Protein AF-A0A382S290-F1 (afdb_monomer)

Mean predicted aligned error: 10.85 Å

Organism: NCBI:txid408172

Foldseek 3Di:
DPPVVVVVVVVVVVVVVVVPPPDPDPPDPDQKDKDWPDPDDDAFDKIKIKIFGHPQACVDPQRQAWKWKWKADPVRHTQDIDTWGADRRGMTMDMDGQDDSNPDDDDMDIDIDDGPD

Sequence (117 aa):
MKLWGKFFLAVLALSLLSYGISGAAYAAVEPLSVTTNKEFYGEGNTITISGFVKNFDASDPQKRMDVTIVITAPNGNLVTVLQISPSSDGNYSDSFTAGGMISAEGDYTVKAKWGAQ

Solvent-accessible surface area (backbone atoms only — not comparable to full-atom values): 7199 Å² total; per-residue (Å²): 144,76,63,66,68,58,54,52,53,52,56,55,54,57,59,59,63,75,72,70,74,78,69,88,75,79,78,72,80,64,60,66,50,78,49,59,83,63,96,74,81,57,81,72,33,78,47,39,42,35,36,39,36,63,81,39,32,79,86,40,85,80,40,50,51,47,35,38,36,41,35,29,39,64,87,69,46,80,50,50,75,48,78,41,69,48,47,82,86,11,41,35,72,53,75,49,64,36,41,80,72,58,69,75,84,74,69,66,46,79,45,77,41,54,65,97,107

Radius of gyration: 23.41 Å; Cα contacts (8 Å, |Δi|>4): 183; chains: 1; bounding box: 34×68×46 Å

pLDDT: mean 86.7, std 15.18, range [53.69, 98.31]

Structure (mmCIF, N/CA/C/O backbone):
data_AF-A0A382S290-F1
#
_entry.id   AF-A0A382S290-F1
#
loop_
_atom_site.group_PDB
_atom_site.id
_atom_site.type_symbol
_atom_site.label_atom_id
_atom_site.label_alt_id
_atom_site.label_comp_id
_atom_site.label_asym_id
_atom_site.label_entity_id
_atom_site.label_seq_id
_atom_site.pdbx_PDB_ins_code
_atom_site.Cartn_x
_atom_site.Cartn_y
_atom_site.Cartn_z
_atom_site.occupancy
_atom_site.B_iso_or_equiv
_atom_site.auth_seq_id
_atom_site.auth_comp_id
_atom_site.auth_asym_id
_atom_site.auth_atom_id
_atom_site.pdbx_PDB_model_n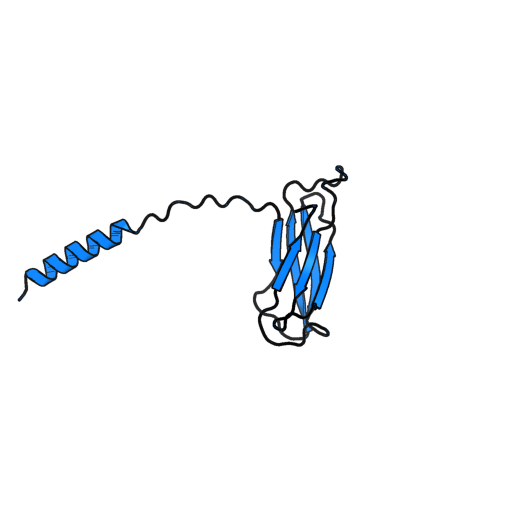um
ATOM 1 N N . MET A 1 1 ? -4.952 58.393 27.073 1.00 53.69 1 MET A N 1
ATOM 2 C CA . MET A 1 1 ? -4.608 57.001 26.690 1.00 53.69 1 MET A CA 1
ATOM 3 C C . MET A 1 1 ? -5.113 56.642 25.277 1.00 53.69 1 MET A C 1
ATOM 5 O O . MET A 1 1 ? -5.894 55.716 25.135 1.00 53.69 1 MET A O 1
ATOM 9 N N . LYS A 1 2 ? -4.719 57.362 24.209 1.00 57.88 2 LYS A N 1
ATOM 10 C CA . LYS A 1 2 ? -5.216 57.072 22.835 1.00 57.88 2 LYS A CA 1
ATOM 11 C C . LYS A 1 2 ? -4.149 57.020 21.725 1.00 57.88 2 LYS A C 1
ATOM 13 O O . LYS A 1 2 ? -4.475 56.586 20.626 1.00 57.88 2 LYS A O 1
ATOM 18 N N . LEU A 1 3 ? -2.896 57.408 21.996 1.00 56.03 3 LEU A N 1
ATOM 19 C CA . LEU A 1 3 ? -1.817 57.389 20.992 1.00 56.03 3 LEU A CA 1
ATOM 20 C C . LEU A 1 3 ? -0.927 56.136 21.078 1.00 56.03 3 LEU A C 1
ATOM 22 O O . LEU A 1 3 ? -0.591 55.556 20.052 1.00 56.03 3 LEU A O 1
ATOM 26 N N . TRP A 1 4 ? -0.605 55.670 22.291 1.00 58.53 4 TRP A N 1
ATOM 27 C CA . TRP A 1 4 ? 0.326 54.548 22.472 1.00 58.53 4 TRP A CA 1
ATOM 28 C C . TRP A 1 4 ? -0.210 53.189 22.013 1.00 58.53 4 TRP A C 1
ATOM 30 O O . TRP A 1 4 ? 0.541 52.416 21.428 1.00 58.53 4 TRP A O 1
ATOM 40 N N . GLY A 1 5 ? -1.510 52.919 22.175 1.00 59.47 5 GLY A N 1
ATOM 41 C CA . GLY A 1 5 ? -2.110 51.672 21.680 1.00 59.47 5 GLY A CA 1
ATOM 42 C C . GLY A 1 5 ? -2.077 51.549 20.151 1.00 59.47 5 GLY A C 1
ATOM 43 O O . GLY A 1 5 ? -1.906 50.455 19.624 1.00 59.47 5 GLY A O 1
ATOM 44 N N . LYS A 1 6 ? -2.165 52.677 19.430 1.00 57.56 6 LYS A N 1
ATOM 45 C CA . LYS A 1 6 ? -2.093 52.702 17.960 1.00 57.56 6 LYS A CA 1
ATOM 46 C C . LYS A 1 6 ? -0.682 52.413 17.442 1.00 57.56 6 LYS A C 1
ATOM 48 O O . LYS A 1 6 ? -0.540 51.718 16.443 1.00 57.56 6 LYS A O 1
ATOM 53 N N . PHE A 1 7 ? 0.346 52.902 18.139 1.00 62.97 7 PHE A N 1
ATOM 54 C CA . PHE A 1 7 ? 1.744 52.603 17.811 1.00 62.97 7 PHE A CA 1
ATOM 55 C C . PHE A 1 7 ? 2.097 51.139 18.084 1.00 62.97 7 PHE A C 1
ATOM 57 O O . PHE A 1 7 ? 2.741 50.499 17.258 1.00 62.97 7 PHE A O 1
ATOM 64 N N . PHE A 1 8 ? 1.620 50.590 19.203 1.00 66.50 8 PHE A N 1
ATOM 65 C CA . PHE A 1 8 ? 1.830 49.184 19.538 1.00 66.50 8 PHE A CA 1
ATOM 66 C C . PHE A 1 8 ? 1.194 48.244 18.502 1.00 66.50 8 PHE A C 1
ATOM 68 O O . PHE A 1 8 ? 1.826 47.288 18.057 1.00 66.50 8 PHE A O 1
ATOM 75 N N . LEU A 1 9 ? -0.024 48.560 18.052 1.00 68.69 9 LEU A N 1
ATOM 76 C CA . LEU A 1 9 ? -0.729 47.764 17.048 1.00 68.69 9 LEU A CA 1
ATOM 77 C C . LEU A 1 9 ? -0.043 47.801 15.670 1.00 68.69 9 LEU A C 1
ATOM 79 O O . LEU A 1 9 ? -0.013 46.789 14.977 1.00 68.69 9 LEU A O 1
ATOM 83 N N . ALA A 1 10 ? 0.554 48.936 15.292 1.00 70.81 10 ALA A N 1
ATOM 84 C CA . ALA A 1 10 ? 1.297 49.062 14.038 1.00 70.81 10 ALA A CA 1
ATOM 85 C C . ALA A 1 10 ? 2.599 48.239 14.038 1.00 70.81 10 ALA A C 1
ATOM 87 O O . ALA A 1 10 ? 2.910 47.583 13.045 1.00 70.81 10 ALA A O 1
ATOM 88 N N . VAL A 1 11 ? 3.335 48.224 15.156 1.00 68.31 11 VAL A N 1
ATOM 89 C CA . VAL A 1 11 ? 4.564 47.420 15.301 1.00 68.31 11 VAL A CA 1
ATOM 90 C C . VAL A 1 11 ? 4.248 45.920 15.327 1.00 68.31 11 VAL A C 1
ATOM 92 O O . VAL A 1 11 ? 4.966 45.135 14.711 1.00 68.31 11 VAL A O 1
ATOM 95 N N . LEU A 1 12 ? 3.143 45.522 15.967 1.00 72.06 12 LEU A N 1
ATOM 96 C CA . LEU A 1 12 ? 2.667 44.135 15.976 1.00 72.06 12 LEU A CA 1
ATOM 97 C C . LEU A 1 12 ? 2.235 43.652 14.579 1.00 72.06 12 LEU A C 1
ATOM 99 O O . LEU A 1 12 ? 2.502 42.515 14.211 1.00 72.06 12 LEU A O 1
ATOM 103 N N . ALA A 1 13 ? 1.593 44.505 13.778 1.00 69.81 13 ALA A N 1
ATOM 104 C CA . ALA A 1 13 ? 1.202 44.144 12.415 1.00 69.81 13 ALA A CA 1
ATOM 105 C C . ALA A 1 13 ? 2.416 43.975 11.481 1.00 69.81 13 ALA A C 1
ATOM 107 O O . ALA A 1 13 ? 2.428 43.068 10.649 1.00 69.81 13 ALA A O 1
ATOM 108 N N . LEU A 1 14 ? 3.457 44.804 11.637 1.00 65.00 14 LEU A N 1
ATOM 109 C CA . LEU A 1 14 ? 4.687 44.693 10.843 1.00 65.00 14 LEU A CA 1
ATOM 110 C C . LEU A 1 14 ? 5.485 43.419 11.152 1.00 65.00 14 LEU A C 1
ATOM 112 O O . LEU A 1 14 ? 6.066 42.838 10.237 1.00 65.00 14 LEU A O 1
ATOM 116 N N . SER A 1 15 ? 5.508 42.961 12.408 1.00 67.19 15 SER A N 1
ATOM 117 C CA . SER A 1 15 ? 6.225 41.730 12.765 1.00 67.19 15 SER A CA 1
ATOM 118 C C . SER A 1 15 ? 5.557 40.476 12.195 1.00 67.19 15 SER A C 1
ATOM 120 O O . SER A 1 15 ? 6.259 39.547 11.806 1.00 67.19 15 SER A O 1
ATOM 122 N N . LEU A 1 16 ? 4.226 40.465 12.058 1.00 62.09 16 LEU A N 1
ATOM 123 C CA . LEU A 1 16 ? 3.474 39.344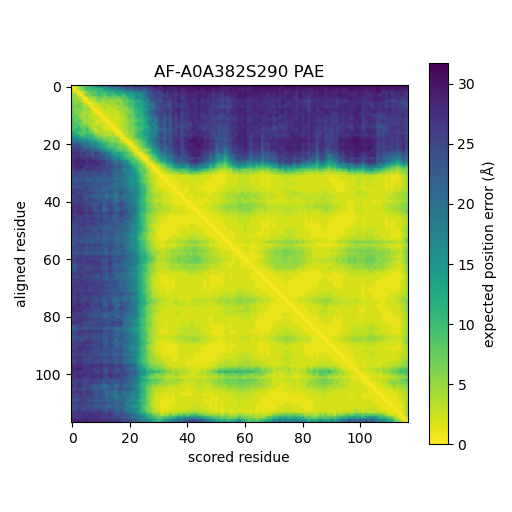 11.478 1.00 62.09 16 LEU A CA 1
ATOM 124 C C . LEU A 1 16 ? 3.653 39.213 9.956 1.00 62.09 16 LEU A C 1
ATOM 126 O O . LEU A 1 16 ? 3.573 38.105 9.432 1.00 62.09 16 LEU A O 1
ATOM 130 N N . LEU A 1 17 ? 3.962 40.304 9.245 1.00 61.16 17 LEU A N 1
ATOM 131 C CA . LEU A 1 17 ? 4.278 40.260 7.809 1.00 61.16 17 LEU A CA 1
ATOM 132 C C . LEU A 1 17 ? 5.617 39.559 7.519 1.00 61.16 17 LEU A C 1
ATOM 134 O O . LEU A 1 17 ? 5.794 39.002 6.438 1.00 61.16 17 LEU A O 1
ATOM 138 N N . SER A 1 18 ? 6.547 39.539 8.481 1.00 60.50 18 SER A N 1
ATOM 139 C CA . SER A 1 18 ? 7.862 38.904 8.310 1.00 60.50 18 SER A CA 1
ATOM 140 C C . SER A 1 18 ? 7.830 37.371 8.403 1.00 60.50 18 SER A C 1
ATOM 142 O O . SER A 1 18 ? 8.824 36.735 8.062 1.00 60.50 18 SER A O 1
ATOM 144 N N . TYR A 1 19 ? 6.717 36.769 8.839 1.00 57.94 19 TYR A N 1
ATOM 145 C CA . TYR A 1 19 ? 6.559 35.311 8.973 1.00 57.94 19 TYR A CA 1
ATOM 146 C C . TYR A 1 19 ? 5.740 34.690 7.827 1.00 57.94 19 TYR A C 1
ATOM 148 O O . TYR A 1 19 ? 5.221 33.585 7.953 1.00 57.94 19 TYR A O 1
ATOM 156 N N . GLY A 1 20 ? 5.587 35.407 6.709 1.00 59.38 20 GLY A N 1
ATOM 157 C CA . GLY A 1 20 ? 4.683 35.031 5.618 1.00 59.38 20 GLY A CA 1
ATOM 158 C C . GLY A 1 20 ? 5.304 34.303 4.425 1.00 59.38 20 GLY A C 1
ATOM 159 O O . GLY A 1 20 ? 4.574 33.978 3.496 1.00 59.38 20 GLY A O 1
ATOM 160 N N . ILE A 1 21 ? 6.613 34.045 4.403 1.00 61.66 21 ILE A N 1
ATOM 161 C CA . ILE A 1 21 ? 7.240 33.297 3.301 1.00 61.66 21 ILE A CA 1
ATOM 162 C C . ILE A 1 21 ? 7.921 32.061 3.879 1.00 61.66 21 ILE A C 1
ATOM 164 O O . ILE A 1 21 ? 9.141 31.985 4.003 1.00 61.66 21 ILE A O 1
ATOM 168 N N . SER A 1 22 ? 7.097 31.082 4.256 1.00 59.47 22 SER A N 1
ATOM 169 C CA . SER A 1 22 ? 7.553 29.695 4.291 1.00 59.47 22 SER A CA 1
ATOM 170 C C . SER A 1 22 ? 7.916 29.343 2.851 1.00 59.47 22 SER A C 1
ATOM 172 O O . SER A 1 22 ? 7.058 29.397 1.967 1.00 59.47 22 SER A O 1
ATOM 174 N N . GLY A 1 23 ? 9.210 29.146 2.595 1.00 59.38 23 GLY A N 1
ATOM 175 C CA . GLY A 1 23 ? 9.746 28.920 1.258 1.00 59.38 23 GLY A CA 1
ATOM 176 C C . GLY A 1 23 ? 8.972 27.827 0.530 1.00 59.38 23 GLY A C 1
ATOM 177 O O . GLY A 1 23 ? 8.500 26.878 1.152 1.00 59.38 23 GLY A O 1
ATOM 178 N N . ALA A 1 24 ? 8.835 27.970 -0.788 1.00 58.97 24 ALA A N 1
ATOM 179 C CA . ALA A 1 24 ? 8.311 26.908 -1.630 1.00 58.97 24 ALA A CA 1
ATOM 180 C C . ALA A 1 24 ? 9.105 25.622 -1.345 1.00 58.97 24 ALA A C 1
ATOM 182 O O . ALA A 1 24 ? 10.262 25.489 -1.747 1.00 58.97 24 ALA A O 1
ATOM 183 N N . ALA A 1 25 ? 8.503 24.701 -0.595 1.00 58.03 25 ALA A N 1
ATOM 184 C CA . ALA A 1 25 ? 9.029 23.363 -0.438 1.00 58.03 25 ALA A CA 1
ATOM 185 C C . ALA A 1 25 ? 8.895 22.708 -1.811 1.00 58.03 25 ALA A C 1
ATOM 187 O O . ALA A 1 25 ? 7.787 22.455 -2.283 1.00 58.03 25 ALA A O 1
ATOM 188 N N . TYR A 1 26 ? 10.018 22.499 -2.491 1.00 54.25 26 TYR A N 1
ATOM 189 C CA . TYR A 1 26 ? 10.037 21.658 -3.675 1.00 54.25 26 TYR A CA 1
ATOM 190 C C . TYR A 1 26 ? 9.613 20.259 -3.223 1.00 54.25 26 TYR A C 1
ATOM 192 O O . TYR A 1 26 ? 10.389 19.556 -2.578 1.00 54.25 26 TYR A O 1
ATOM 200 N N . ALA A 1 27 ? 8.368 19.876 -3.509 1.00 54.75 27 ALA A N 1
ATOM 201 C CA . ALA A 1 27 ? 7.905 18.512 -3.321 1.00 54.75 27 ALA A CA 1
ATOM 202 C C . ALA A 1 27 ? 8.676 17.635 -4.313 1.00 54.75 27 ALA A C 1
ATOM 204 O O . ALA A 1 27 ? 8.323 17.535 -5.490 1.00 54.75 27 ALA A O 1
ATOM 205 N N . ALA A 1 28 ? 9.790 17.058 -3.862 1.00 65.06 28 ALA A N 1
ATOM 206 C CA . ALA A 1 28 ? 10.414 15.969 -4.587 1.00 65.06 28 ALA A CA 1
ATOM 207 C C . ALA A 1 28 ? 9.355 14.869 -4.710 1.00 65.06 28 ALA A C 1
ATOM 209 O O . ALA A 1 28 ? 8.791 14.434 -3.711 1.00 65.06 28 ALA A O 1
ATOM 210 N N . VAL A 1 29 ? 9.032 14.470 -5.941 1.00 67.12 29 VAL A N 1
ATOM 211 C CA . VAL A 1 29 ? 8.115 13.349 -6.160 1.00 67.12 29 VAL A CA 1
ATOM 212 C C . VAL A 1 29 ? 8.778 12.108 -5.576 1.00 67.12 29 VAL A C 1
ATOM 214 O O . VAL A 1 29 ? 9.795 11.650 -6.116 1.00 67.12 29 VAL A O 1
ATOM 217 N N . GLU A 1 30 ? 8.209 11.625 -4.472 1.00 83.94 30 GLU A N 1
ATOM 218 C CA . GLU A 1 30 ? 8.642 10.422 -3.771 1.00 83.94 30 GLU A CA 1
ATOM 219 C C . GLU A 1 30 ? 8.730 9.242 -4.754 1.00 83.94 30 GLU A C 1
ATOM 221 O O . GLU A 1 30 ? 7.890 9.114 -5.652 1.00 83.94 30 GLU A O 1
ATOM 226 N N . PRO A 1 31 ? 9.752 8.380 -4.633 1.00 89.75 31 PRO A N 1
ATOM 227 C CA . PRO A 1 31 ? 9.930 7.248 -5.536 1.00 89.75 31 PRO A CA 1
ATOM 228 C C . PRO A 1 31 ? 8.826 6.190 -5.393 1.00 89.75 31 PRO A C 1
ATOM 230 O O . PRO A 1 31 ? 8.593 5.434 -6.334 1.00 89.75 31 PRO A O 1
ATOM 233 N N . LEU A 1 32 ? 8.138 6.160 -4.250 1.00 94.81 32 LEU A N 1
ATOM 234 C CA . LEU A 1 32 ? 7.017 5.275 -3.963 1.00 94.81 32 LEU A CA 1
ATOM 235 C C . LEU A 1 32 ? 5.932 6.067 -3.233 1.0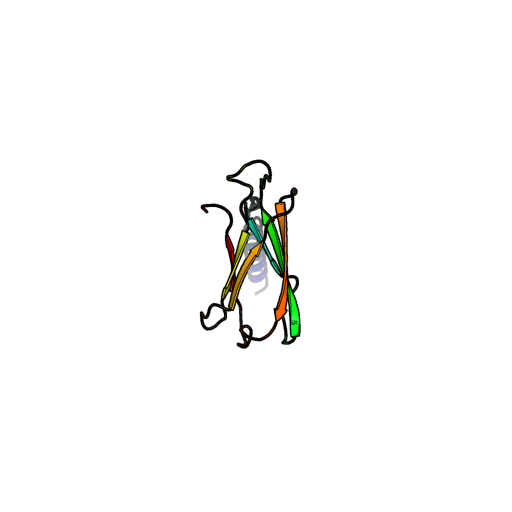0 94.81 32 LEU A C 1
ATOM 237 O O . LEU A 1 32 ? 6.202 6.685 -2.204 1.00 94.81 32 LEU A O 1
ATOM 241 N N . SER A 1 33 ? 4.704 6.024 -3.737 1.00 95.94 33 SER A N 1
ATOM 242 C CA . SER A 1 33 ? 3.531 6.551 -3.037 1.00 95.94 33 SER A CA 1
ATOM 243 C C . SER A 1 33 ? 2.610 5.420 -2.600 1.00 95.94 33 SER A C 1
ATOM 245 O O . SER A 1 33 ? 2.611 4.348 -3.204 1.00 95.94 33 SER A O 1
ATOM 247 N N . VAL A 1 34 ? 1.822 5.659 -1.552 1.00 97.19 34 VAL A N 1
ATOM 248 C CA . VAL A 1 34 ? 0.744 4.773 -1.106 1.00 97.19 34 VAL A CA 1
ATOM 249 C C . VAL A 1 34 ? -0.381 5.612 -0.514 1.00 97.19 34 VAL A C 1
ATOM 251 O O . VAL A 1 34 ? -0.140 6.525 0.274 1.00 97.19 34 VAL A O 1
ATOM 254 N N . THR A 1 35 ? -1.610 5.317 -0.909 1.00 97.31 35 THR A N 1
ATOM 255 C CA . THR A 1 35 ? -2.825 5.954 -0.409 1.00 97.31 35 THR A CA 1
ATOM 256 C C . THR A 1 35 ? -3.940 4.925 -0.306 1.00 97.31 35 THR A C 1
ATOM 258 O O . THR A 1 35 ? -3.833 3.800 -0.803 1.00 97.31 35 THR A O 1
ATOM 261 N N . THR A 1 36 ? -5.027 5.318 0.349 1.00 98.00 36 THR A N 1
ATOM 262 C CA . THR A 1 36 ? -6.265 4.545 0.344 1.00 98.00 36 THR A CA 1
ATOM 263 C C . THR A 1 36 ? -7.419 5.408 -0.164 1.00 98.00 36 THR A C 1
ATOM 265 O 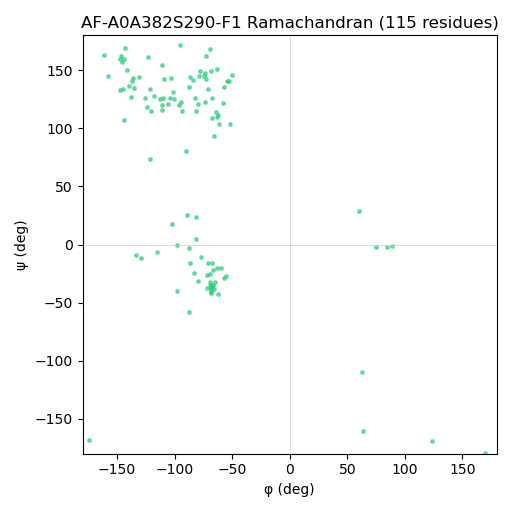O . THR A 1 36 ? -7.307 6.635 -0.210 1.00 98.00 36 THR A O 1
ATOM 268 N N . ASN A 1 37 ? -8.518 4.787 -0.590 1.00 97.94 37 ASN A N 1
ATOM 269 C CA . ASN A 1 37 ? -9.646 5.489 -1.213 1.00 97.94 37 ASN A CA 1
ATOM 270 C C . ASN A 1 37 ? -10.475 6.366 -0.255 1.00 97.94 37 ASN A C 1
ATOM 272 O O . ASN A 1 37 ? -11.267 7.183 -0.724 1.00 97.94 37 ASN A O 1
ATOM 276 N N . LYS A 1 38 ? -10.342 6.184 1.062 1.00 96.12 38 LYS A N 1
ATOM 277 C CA . LYS A 1 38 ? -11.038 6.934 2.119 1.00 96.12 38 LYS A CA 1
ATOM 278 C C . LYS A 1 38 ? -10.155 7.078 3.354 1.00 96.12 38 LYS A C 1
ATOM 280 O O . LYS A 1 38 ? -9.263 6.276 3.587 1.00 96.12 38 LYS A O 1
ATOM 285 N N . GLU A 1 39 ? -10.468 8.058 4.190 1.00 94.00 39 GLU A N 1
ATOM 286 C CA . GLU A 1 39 ? -9.795 8.234 5.483 1.00 94.00 39 GLU A CA 1
ATOM 287 C C . GLU A 1 39 ? -10.336 7.281 6.561 1.00 94.00 39 GLU A C 1
ATOM 289 O O . GLU A 1 39 ? -9.581 6.830 7.416 1.00 94.00 39 GLU A O 1
ATOM 294 N N . PHE A 1 40 ? -11.627 6.928 6.498 1.00 95.00 40 PHE A N 1
ATOM 295 C CA . PHE A 1 40 ? -12.304 6.103 7.503 1.00 95.00 40 PHE A CA 1
ATOM 296 C C . PHE A 1 40 ? -13.087 4.957 6.862 1.00 95.00 40 PHE A C 1
ATOM 298 O O . PHE A 1 40 ? -13.715 5.124 5.810 1.00 95.00 40 PHE A O 1
ATOM 305 N N . TYR A 1 41 ? -13.095 3.808 7.538 1.00 96.12 41 TYR A N 1
ATOM 306 C CA . TYR A 1 41 ? -13.757 2.586 7.088 1.00 96.12 41 TYR A CA 1
ATOM 307 C C . TYR A 1 41 ? -14.532 1.948 8.237 1.00 96.12 41 TYR A C 1
ATOM 309 O O . TYR A 1 41 ? -14.016 1.824 9.345 1.00 96.12 41 TYR A O 1
ATOM 317 N N . GLY A 1 42 ? -15.764 1.528 7.956 1.00 95.75 42 GLY A N 1
ATOM 318 C CA . GLY A 1 42 ? -16.523 0.632 8.828 1.00 95.75 42 GLY A CA 1
ATOM 319 C C . GLY A 1 42 ? -16.380 -0.832 8.411 1.00 95.75 42 GLY A C 1
ATOM 320 O O . GLY A 1 42 ? -15.870 -1.138 7.330 1.00 95.75 42 GLY A O 1
ATOM 321 N N . GLU A 1 43 ? -16.888 -1.742 9.240 1.00 94.62 43 GLU A N 1
ATOM 322 C CA . GLU A 1 43 ? -16.992 -3.162 8.893 1.00 94.62 43 GLU A CA 1
ATOM 323 C C . GLU A 1 43 ? -17.748 -3.359 7.564 1.00 94.62 43 GLU A C 1
ATOM 325 O O . GLU A 1 43 ? -18.697 -2.638 7.239 1.00 94.62 43 GLU A O 1
ATOM 330 N N . GLY A 1 44 ? -17.282 -4.299 6.741 1.00 95.38 44 GLY A N 1
ATOM 331 C CA . GLY A 1 44 ? -17.857 -4.602 5.430 1.00 95.38 44 GLY A CA 1
ATOM 332 C C . GLY A 1 44 ? -17.547 -3.574 4.336 1.00 95.38 44 GLY A C 1
ATOM 333 O O . GLY A 1 44 ? -17.955 -3.762 3.191 1.00 95.38 44 GLY A O 1
ATOM 334 N N . ASN A 1 45 ? -16.830 -2.487 4.638 1.00 96.88 45 ASN A N 1
ATOM 335 C CA . ASN A 1 45 ? -16.452 -1.492 3.632 1.00 96.88 45 ASN A CA 1
ATOM 336 C C . ASN A 1 45 ? -15.325 -2.022 2.739 1.00 96.88 45 ASN A C 1
ATOM 338 O O . ASN A 1 45 ? -14.418 -2.699 3.211 1.00 96.88 45 ASN A O 1
ATOM 342 N N . THR A 1 46 ? -15.329 -1.656 1.458 1.00 97.62 46 THR A N 1
ATOM 343 C CA . THR A 1 46 ? -14.195 -1.935 0.567 1.00 97.62 46 THR A CA 1
ATOM 344 C C . THR A 1 46 ? -13.081 -0.914 0.782 1.00 97.62 46 THR A C 1
ATOM 346 O O . THR A 1 46 ? -13.287 0.290 0.585 1.00 97.62 46 THR A O 1
ATOM 349 N N . ILE A 1 47 ? -11.907 -1.416 1.153 1.00 97.62 47 ILE A N 1
ATOM 350 C CA . ILE A 1 47 ? -10.645 -0.685 1.212 1.00 97.62 47 ILE A CA 1
ATOM 351 C C . ILE A 1 47 ? -9.920 -0.929 -0.105 1.00 97.62 47 ILE A C 1
ATOM 353 O O . ILE A 1 47 ? -9.650 -2.072 -0.468 1.00 97.62 47 ILE A O 1
ATOM 357 N N . THR A 1 48 ? -9.596 0.148 -0.806 1.00 98.25 48 THR A N 1
ATOM 358 C CA . THR A 1 48 ? -8.739 0.136 -1.988 1.00 98.25 48 THR A CA 1
ATOM 359 C C . THR A 1 48 ? -7.437 0.824 -1.625 1.00 98.25 48 THR A C 1
ATOM 361 O O . THR A 1 48 ? -7.445 1.994 -1.241 1.00 98.25 48 THR A O 1
ATOM 364 N N . ILE A 1 49 ? -6.331 0.097 -1.748 1.00 98.19 49 ILE A N 1
ATOM 365 C CA . ILE A 1 49 ? -4.979 0.631 -1.581 1.00 98.19 49 ILE A CA 1
ATOM 366 C C . ILE A 1 49 ? -4.408 0.845 -2.968 1.00 98.19 49 ILE A C 1
ATOM 368 O O . ILE A 1 49 ? -4.469 -0.055 -3.799 1.00 98.19 49 ILE A O 1
ATOM 372 N N . SER A 1 50 ? -3.838 2.018 -3.207 1.00 98.25 50 SER A N 1
ATOM 373 C CA . SER A 1 50 ? -3.245 2.358 -4.495 1.00 98.25 50 SER A CA 1
ATOM 374 C C . SER A 1 50 ? -2.004 3.211 -4.330 1.00 98.25 50 SER A C 1
ATOM 376 O O . SER A 1 50 ? -1.827 3.883 -3.314 1.00 98.25 50 SER A O 1
ATOM 378 N N . GLY A 1 51 ? -1.162 3.232 -5.351 1.00 97.44 51 GLY A N 1
ATOM 379 C CA . GLY A 1 51 ? -0.008 4.109 -5.375 1.00 97.44 51 GLY A CA 1
ATOM 380 C C . GLY A 1 51 ? 0.732 4.057 -6.697 1.00 97.44 51 GLY A C 1
ATOM 381 O O . GLY A 1 51 ? 0.249 3.509 -7.689 1.00 97.44 51 GLY A O 1
ATOM 382 N N . PHE A 1 52 ? 1.917 4.650 -6.688 1.00 97.00 52 PHE A N 1
ATOM 383 C CA . PHE A 1 52 ? 2.766 4.800 -7.856 1.00 97.00 52 PHE A CA 1
ATOM 384 C C . PHE A 1 52 ? 4.218 4.489 -7.513 1.00 97.00 52 PHE A C 1
ATOM 386 O O . PHE A 1 52 ? 4.721 4.884 -6.459 1.00 97.00 52 PHE A O 1
ATOM 393 N N . VAL A 1 53 ? 4.889 3.817 -8.441 1.00 96.25 53 VAL A N 1
ATOM 394 C CA . VAL A 1 53 ? 6.312 3.507 -8.410 1.00 96.25 53 VAL A CA 1
ATOM 395 C C . VAL A 1 53 ? 7.018 4.303 -9.500 1.00 96.25 53 VAL A C 1
ATOM 397 O O . VAL A 1 53 ? 6.812 4.093 -10.697 1.00 96.25 53 VAL A O 1
ATOM 400 N N . LYS A 1 54 ? 7.910 5.201 -9.095 1.00 93.38 54 LYS A N 1
ATOM 401 C CA . LYS A 1 54 ? 8.709 5.988 -10.031 1.00 93.38 54 LYS A CA 1
ATOM 402 C C . LYS A 1 54 ? 9.748 5.111 -10.722 1.00 93.38 54 LYS A C 1
ATOM 404 O O . LYS A 1 54 ? 10.510 4.406 -10.067 1.00 93.38 54 LYS A O 1
ATOM 409 N N . ASN A 1 55 ? 9.850 5.250 -12.044 1.00 91.81 55 ASN A N 1
ATOM 410 C CA . ASN A 1 55 ? 10.787 4.499 -12.886 1.00 91.81 55 ASN A CA 1
ATOM 411 C C . ASN A 1 55 ? 10.584 2.975 -12.828 1.00 91.81 55 ASN A C 1
ATOM 413 O O . ASN A 1 55 ? 11.549 2.227 -13.001 1.00 91.81 55 ASN A O 1
ATOM 417 N N . PHE A 1 56 ? 9.355 2.514 -12.578 1.00 94.81 56 PHE A N 1
ATOM 418 C CA . PHE A 1 56 ? 9.016 1.115 -12.802 1.00 94.81 56 PHE A CA 1
ATOM 419 C C . PHE A 1 56 ? 9.301 0.741 -14.261 1.00 94.81 56 PHE A C 1
ATOM 421 O O . PHE A 1 56 ? 8.979 1.496 -15.179 1.00 94.81 56 PHE A O 1
ATOM 428 N N . ASP A 1 57 ? 9.919 -0.418 -14.469 1.00 94.31 57 ASP A N 1
ATOM 429 C CA . ASP A 1 57 ? 10.272 -0.902 -15.800 1.00 94.31 57 ASP A CA 1
ATOM 430 C C . ASP A 1 57 ? 10.113 -2.421 -15.841 1.00 94.31 57 ASP A C 1
ATOM 432 O O . ASP A 1 57 ? 10.922 -3.160 -15.283 1.00 94.31 57 ASP A O 1
ATOM 436 N N . ALA A 1 58 ? 9.062 -2.883 -16.524 1.00 92.31 58 ALA A N 1
ATOM 437 C CA . ALA A 1 58 ? 8.747 -4.302 -16.673 1.00 92.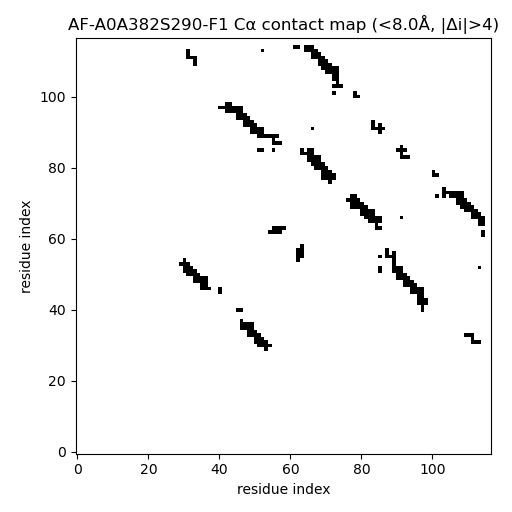31 58 ALA A CA 1
ATOM 438 C C . ALA A 1 58 ? 9.832 -5.090 -17.441 1.00 92.31 58 ALA A C 1
ATOM 440 O O . ALA A 1 58 ? 9.913 -6.319 -17.331 1.00 92.31 58 ALA A O 1
ATOM 441 N N . SER A 1 59 ? 10.675 -4.406 -18.220 1.00 93.12 59 SER A N 1
ATOM 442 C CA . SER A 1 59 ? 11.763 -5.027 -18.977 1.00 93.12 59 SER A CA 1
ATOM 443 C C . SER A 1 59 ? 13.023 -5.250 -18.137 1.00 93.12 59 SER A C 1
ATOM 445 O O . SER A 1 59 ? 13.776 -6.187 -18.409 1.00 93.12 59 SER A O 1
ATOM 447 N N . ASP A 1 60 ? 13.209 -4.472 -17.069 1.00 91.94 60 ASP A N 1
ATOM 448 C CA . ASP A 1 60 ? 14.372 -4.521 -16.184 1.00 91.94 60 ASP A CA 1
ATOM 449 C C . ASP A 1 60 ? 14.095 -5.442 -14.973 1.00 91.94 60 ASP A C 1
ATOM 451 O O . ASP A 1 60 ? 13.240 -5.133 -14.137 1.00 91.94 60 ASP A O 1
ATOM 455 N N . PRO A 1 61 ? 14.813 -6.575 -14.818 1.00 88.75 61 PRO A N 1
ATOM 456 C CA . PRO A 1 61 ? 14.626 -7.497 -13.697 1.00 88.75 61 PRO A CA 1
ATOM 457 C C . PRO A 1 61 ? 14.748 -6.861 -12.309 1.00 88.75 61 PRO A C 1
ATOM 459 O O . PRO A 1 61 ? 14.146 -7.373 -11.368 1.00 88.75 61 PRO A O 1
ATOM 462 N N . GLN A 1 62 ? 15.503 -5.768 -12.171 1.00 89.19 62 GLN A N 1
ATOM 463 C CA . GLN A 1 62 ? 15.683 -5.068 -10.897 1.00 89.19 62 GLN A CA 1
ATOM 464 C C . GLN A 1 62 ? 14.590 -4.026 -10.628 1.00 89.19 62 GLN A C 1
ATOM 466 O O . GLN A 1 62 ? 14.445 -3.592 -9.488 1.00 89.19 62 GLN A O 1
ATOM 471 N N . LYS A 1 63 ? 13.820 -3.629 -11.648 1.00 91.44 63 LYS A N 1
ATOM 472 C CA . LYS A 1 63 ? 12.761 -2.609 -11.542 1.00 91.44 63 LYS A CA 1
ATOM 473 C C . LYS A 1 63 ? 11.358 -3.150 -11.796 1.00 91.44 63 LYS A C 1
ATOM 475 O O . LYS A 1 63 ? 10.395 -2.437 -11.547 1.00 91.44 63 LYS A O 1
ATOM 480 N N . ARG A 1 64 ? 11.217 -4.409 -12.211 1.00 93.44 64 ARG A N 1
ATOM 481 C CA . ARG A 1 64 ? 9.925 -5.105 -12.342 1.00 93.44 64 ARG A CA 1
ATOM 482 C C . ARG A 1 64 ? 9.475 -5.830 -11.070 1.00 93.44 64 ARG A C 1
ATOM 484 O O . ARG A 1 64 ? 8.785 -6.840 -11.147 1.00 93.44 64 ARG A O 1
ATOM 491 N N . MET A 1 65 ? 9.936 -5.374 -9.908 1.00 94.75 65 MET A N 1
ATOM 492 C CA . MET A 1 65 ? 9.595 -5.989 -8.625 1.00 94.75 65 MET A CA 1
ATOM 493 C C . MET A 1 65 ? 8.191 -5.588 -8.174 1.00 94.75 65 MET A C 1
ATOM 495 O O . MET A 1 65 ? 7.757 -4.462 -8.427 1.00 94.75 65 MET A O 1
ATOM 499 N N . ASP A 1 66 ? 7.530 -6.488 -7.451 1.00 96.50 66 ASP A N 1
ATOM 500 C CA . ASP A 1 66 ? 6.240 -6.210 -6.824 1.00 96.50 66 ASP A CA 1
ATOM 501 C C . ASP A 1 66 ? 6.381 -5.198 -5.684 1.00 96.50 66 ASP A C 1
ATOM 503 O O . ASP A 1 66 ? 7.392 -5.147 -4.972 1.00 96.50 66 ASP A O 1
ATOM 507 N N . VAL A 1 67 ? 5.327 -4.416 -5.474 1.00 97.44 67 VAL A N 1
ATOM 508 C CA . VAL A 1 67 ? 5.173 -3.586 -4.282 1.00 97.44 67 VAL A CA 1
ATOM 509 C C . VAL A 1 67 ? 4.630 -4.458 -3.160 1.00 97.44 67 VAL A C 1
ATOM 511 O O . VAL A 1 67 ? 3.594 -5.105 -3.303 1.00 97.44 67 VAL A O 1
ATOM 514 N N . THR A 1 68 ? 5.322 -4.462 -2.025 1.00 97.88 68 THR A N 1
ATOM 515 C CA . THR A 1 68 ? 4.859 -5.134 -0.809 1.00 97.88 68 THR A CA 1
ATOM 516 C C . THR A 1 68 ? 4.157 -4.130 0.093 1.00 97.88 68 THR A C 1
ATOM 518 O O . THR A 1 68 ? 4.775 -3.164 0.544 1.00 97.88 68 THR A O 1
ATOM 521 N N . ILE A 1 69 ? 2.884 -4.375 0.389 1.00 98.12 69 ILE A N 1
ATOM 522 C CA . ILE A 1 69 ? 2.093 -3.597 1.341 1.00 98.12 69 ILE A CA 1
ATOM 523 C C . ILE A 1 69 ? 1.952 -4.391 2.633 1.00 98.12 69 ILE A C 1
ATOM 525 O O . ILE A 1 69 ? 1.493 -5.527 2.615 1.00 98.12 69 ILE A O 1
ATOM 529 N N . VAL A 1 70 ? 2.312 -3.788 3.761 1.00 98.06 70 VAL A N 1
ATOM 530 C CA . VAL A 1 70 ? 2.113 -4.351 5.100 1.00 98.06 70 VAL A CA 1
ATOM 531 C C . VAL A 1 70 ? 1.094 -3.502 5.837 1.00 98.06 70 VAL A C 1
ATOM 533 O O . VAL A 1 70 ? 1.285 -2.291 5.974 1.00 98.06 70 VAL A O 1
ATOM 536 N N . ILE A 1 71 ? 0.037 -4.144 6.331 1.00 97.81 71 ILE A N 1
ATOM 537 C CA . ILE A 1 71 ? -0.999 -3.490 7.129 1.00 97.81 71 ILE A CA 1
ATOM 538 C C . ILE A 1 71 ? -0.892 -3.975 8.570 1.00 97.81 71 ILE A C 1
ATOM 540 O O . ILE A 1 71 ? -0.911 -5.178 8.839 1.00 97.81 71 ILE A O 1
ATOM 544 N N . THR A 1 72 ? -0.785 -3.037 9.502 1.00 98.19 72 THR A N 1
ATOM 545 C CA . THR A 1 72 ? -0.672 -3.312 10.938 1.00 98.19 72 THR A CA 1
ATOM 546 C C . THR A 1 72 ? -1.815 -2.638 11.683 1.00 98.19 72 THR A C 1
ATOM 548 O O . THR A 1 72 ? -2.125 -1.473 11.432 1.00 98.19 72 THR A O 1
ATOM 551 N N . ALA A 1 73 ? -2.447 -3.384 12.582 1.00 97.62 73 ALA A N 1
ATOM 552 C CA . ALA A 1 73 ? -3.528 -2.914 13.430 1.00 97.62 73 ALA A CA 1
ATOM 553 C C . ALA A 1 73 ? -3.014 -1.970 14.537 1.00 97.62 73 ALA A C 1
ATOM 555 O O . ALA A 1 73 ? -1.825 -2.008 14.870 1.00 97.62 73 ALA A O 1
ATOM 556 N N . PRO A 1 74 ? -3.899 -1.173 15.166 1.00 97.62 74 PRO A N 1
ATOM 557 C CA . PRO A 1 74 ? -3.526 -0.243 16.240 1.00 97.62 74 PRO A CA 1
ATOM 558 C C . PRO A 1 74 ? -2.831 -0.916 17.434 1.00 97.62 74 PRO A C 1
ATOM 560 O O . PRO A 1 74 ? -2.000 -0.320 18.111 1.00 97.62 74 PRO A O 1
ATOM 563 N N . ASN A 1 75 ? -3.148 -2.188 17.682 1.00 95.31 75 ASN A N 1
ATOM 564 C CA . ASN A 1 75 ? -2.536 -3.007 18.730 1.00 95.31 75 ASN A CA 1
ATOM 565 C C . ASN A 1 75 ? -1.171 -3.609 18.334 1.00 95.31 75 ASN A C 1
ATOM 567 O O . ASN A 1 75 ? -0.614 -4.401 19.090 1.00 95.31 75 ASN A O 1
ATOM 571 N N . GLY A 1 76 ? -0.639 -3.265 17.158 1.00 95.50 76 GLY A N 1
ATOM 572 C CA . GLY A 1 76 ? 0.632 -3.768 16.639 1.00 95.50 76 GLY A CA 1
ATOM 573 C C . GLY A 1 76 ? 0.543 -5.117 15.922 1.00 95.50 76 GLY A C 1
ATOM 574 O O . GLY A 1 76 ? 1.553 -5.581 15.392 1.00 95.50 76 GLY A O 1
ATOM 575 N N . ASN A 1 77 ? -0.635 -5.745 15.858 1.00 96.75 77 ASN A N 1
ATOM 576 C CA . ASN A 1 77 ? -0.793 -7.023 15.169 1.00 96.75 77 ASN A CA 1
ATOM 577 C C . ASN A 1 77 ? -0.731 -6.850 13.651 1.00 96.75 77 ASN A C 1
ATOM 579 O O . ASN A 1 77 ? -1.275 -5.901 13.083 1.00 96.75 77 ASN A O 1
ATOM 583 N N . LEU A 1 78 ? -0.108 -7.813 12.975 1.00 96.62 78 LEU A N 1
ATOM 584 C CA . LEU A 1 78 ? -0.147 -7.892 11.521 1.00 96.62 78 LEU A CA 1
ATOM 585 C C . LEU A 1 78 ? -1.570 -8.233 11.063 1.00 96.62 78 LEU A C 1
ATOM 587 O O . LEU A 1 78 ? -2.130 -9.240 11.489 1.00 96.62 78 LEU A O 1
ATOM 591 N N . VAL A 1 79 ? -2.125 -7.413 10.174 1.00 96.94 79 VAL A N 1
ATOM 592 C CA . VAL A 1 79 ? -3.423 -7.669 9.539 1.00 96.94 79 VAL A CA 1
ATOM 593 C C . VAL A 1 79 ? -3.228 -8.518 8.296 1.00 96.94 79 VAL A C 1
ATOM 595 O O . VAL A 1 79 ? -3.808 -9.592 8.176 1.00 96.94 79 VAL A O 1
ATOM 598 N N . THR A 1 80 ? -2.424 -8.017 7.358 1.00 96.38 80 THR A N 1
ATOM 599 C CA . THR A 1 80 ? -2.176 -8.674 6.077 1.00 96.38 80 THR A CA 1
ATOM 600 C C . THR A 1 80 ? -0.904 -8.144 5.421 1.00 96.38 80 THR A C 1
ATOM 602 O O . THR A 1 80 ? -0.391 -7.075 5.779 1.00 96.38 80 THR A O 1
ATOM 605 N N . VAL A 1 81 ? -0.420 -8.908 4.445 1.00 97.31 81 VAL A N 1
ATOM 606 C CA . VAL A 1 81 ? 0.639 -8.526 3.516 1.00 97.31 81 VAL A CA 1
ATOM 607 C C . VAL A 1 81 ? 0.110 -8.724 2.100 1.00 97.31 81 VAL A C 1
ATOM 609 O O . VAL A 1 81 ? -0.349 -9.814 1.768 1.00 97.31 81 VAL A O 1
ATOM 612 N N . LEU A 1 82 ? 0.187 -7.684 1.273 1.00 97.31 82 LEU A N 1
ATOM 613 C CA . LEU A 1 82 ? -0.170 -7.737 -0.145 1.00 97.31 82 LEU A CA 1
ATOM 614 C C . LEU A 1 82 ? 1.101 -7.626 -0.982 1.00 97.31 82 LEU A C 1
ATOM 616 O O . LEU A 1 82 ? 2.004 -6.863 -0.636 1.00 97.31 82 LEU A O 1
ATOM 620 N N . GLN A 1 83 ? 1.160 -8.362 -2.087 1.00 97.69 83 GLN A N 1
ATOM 621 C CA . GLN A 1 83 ? 2.195 -8.212 -3.106 1.00 97.69 83 GLN A CA 1
ATOM 622 C C . GLN A 1 83 ? 1.504 -7.877 -4.421 1.00 97.69 83 GLN A C 1
ATOM 624 O O . GLN A 1 83 ? 0.703 -8.666 -4.917 1.00 97.69 83 GLN A O 1
ATOM 629 N N . ILE A 1 84 ? 1.763 -6.677 -4.934 1.00 97.75 84 ILE A N 1
ATOM 630 C CA . ILE A 1 84 ? 1.038 -6.110 -6.070 1.00 97.75 84 ILE A CA 1
ATOM 631 C C . ILE A 1 84 ? 2.055 -5.760 -7.149 1.00 97.75 84 ILE A C 1
ATOM 633 O O . ILE A 1 84 ? 2.924 -4.914 -6.929 1.00 97.75 84 ILE A O 1
ATOM 637 N N . SER A 1 85 ? 1.944 -6.392 -8.315 1.00 96.56 85 SER A N 1
ATOM 638 C CA . SER A 1 85 ? 2.749 -6.035 -9.483 1.00 96.56 85 SER A CA 1
ATOM 639 C C . SER A 1 85 ? 2.247 -4.713 -10.076 1.00 96.56 85 SER A C 1
A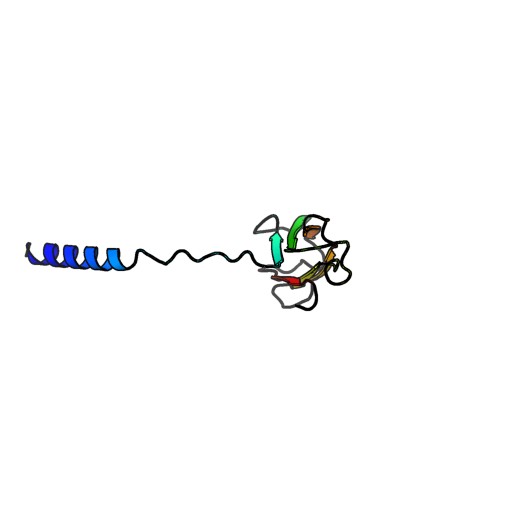TOM 641 O O . SER A 1 85 ? 1.071 -4.635 -10.446 1.00 96.56 85 SER A O 1
ATOM 643 N N . PRO A 1 86 ? 3.091 -3.673 -10.195 1.00 97.62 86 PRO A N 1
ATOM 644 C CA . PRO A 1 86 ? 2.700 -2.449 -10.881 1.00 97.62 86 PRO A CA 1
ATOM 645 C C . PRO A 1 86 ? 2.407 -2.681 -12.368 1.00 97.62 86 PRO A C 1
ATOM 647 O O . PRO A 1 86 ? 2.998 -3.551 -13.015 1.00 97.62 86 PRO A O 1
ATOM 650 N N . SER A 1 87 ? 1.521 -1.868 -12.937 1.00 96.94 87 SER A N 1
ATOM 651 C CA . SER A 1 87 ? 1.343 -1.761 -14.382 1.00 96.94 87 SER A CA 1
ATOM 652 C C . SER A 1 87 ?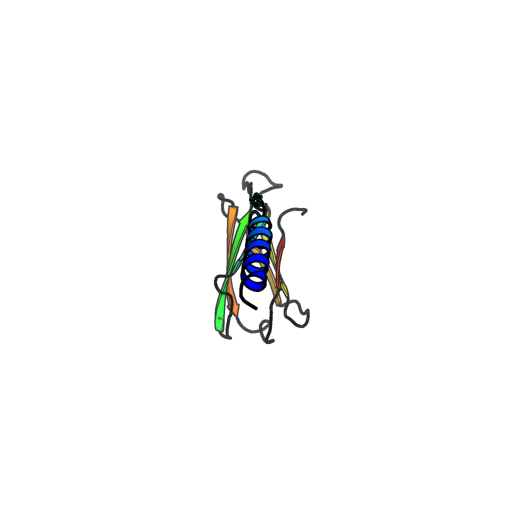 2.551 -1.088 -15.037 1.00 96.94 87 SER A C 1
ATOM 654 O O . SER A 1 87 ? 3.416 -0.520 -14.377 1.00 96.94 87 SER A O 1
ATOM 656 N N . SER A 1 88 ? 2.632 -1.143 -16.369 1.00 93.88 88 SER A N 1
ATOM 657 C CA . SER A 1 88 ? 3.766 -0.601 -17.137 1.00 93.88 88 SER A CA 1
ATOM 658 C C . SER A 1 88 ? 4.004 0.900 -16.948 1.00 93.88 88 SER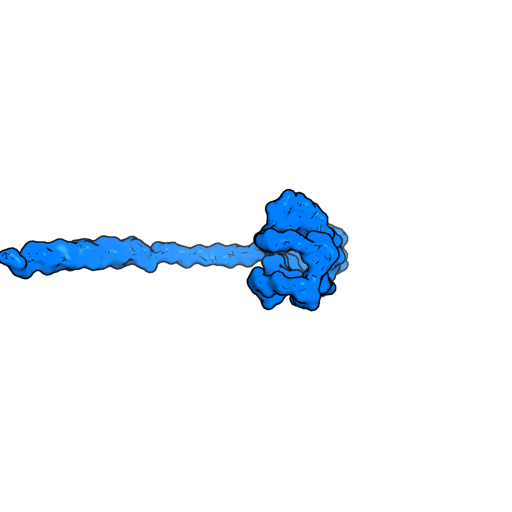 A C 1
ATOM 660 O O . SER A 1 88 ? 5.085 1.389 -17.253 1.00 93.88 88 SER A O 1
ATOM 662 N N . ASP A 1 89 ? 2.995 1.632 -16.487 1.00 94.25 89 ASP A N 1
ATOM 663 C CA . ASP A 1 89 ? 3.078 3.046 -16.131 1.00 94.25 89 ASP A CA 1
ATOM 664 C C . ASP A 1 89 ? 3.519 3.277 -14.674 1.00 94.25 89 ASP A C 1
ATOM 666 O O . ASP A 1 89 ? 3.701 4.423 -14.290 1.00 94.25 89 ASP A O 1
ATOM 670 N N . GLY A 1 90 ? 3.718 2.223 -13.877 1.00 95.94 90 GLY A N 1
ATOM 671 C CA . GLY A 1 90 ? 4.140 2.275 -12.477 1.00 95.94 90 GLY A CA 1
ATOM 672 C C . GLY A 1 90 ? 2.999 2.367 -11.463 1.00 95.94 90 GLY A C 1
ATOM 673 O O . GLY A 1 90 ? 3.270 2.376 -10.261 1.00 95.94 90 GLY A O 1
ATOM 674 N N . ASN A 1 91 ? 1.738 2.422 -11.898 1.00 97.88 91 ASN A N 1
ATOM 675 C CA . ASN A 1 91 ? 0.596 2.407 -10.985 1.00 97.88 91 ASN A CA 1
ATOM 676 C C . ASN A 1 91 ? 0.372 1.008 -10.400 1.00 97.88 91 ASN A C 1
ATOM 678 O O . ASN A 1 91 ? 0.598 -0.002 -11.059 1.00 97.88 91 ASN A O 1
ATOM 682 N N . TYR A 1 92 ? -0.106 0.929 -9.164 1.00 98.19 92 TYR A N 1
ATOM 683 C CA . TYR A 1 92 ? -0.524 -0.332 -8.551 1.00 98.19 92 TYR A CA 1
ATOM 684 C C . TYR A 1 92 ? -1.774 -0.114 -7.699 1.00 98.19 92 TYR A C 1
ATOM 686 O O . TYR A 1 92 ? -1.999 0.979 -7.171 1.00 98.19 92 TYR A O 1
ATOM 694 N N . SER A 1 93 ? -2.608 -1.146 -7.585 1.00 98.31 93 SER A N 1
ATOM 695 C CA . SER A 1 93 ? -3.831 -1.101 -6.786 1.00 98.31 93 SER A CA 1
ATOM 696 C C . SER A 1 93 ? -4.275 -2.503 -6.388 1.00 98.31 93 SER A C 1
ATOM 698 O O . SER A 1 93 ? -4.125 -3.439 -7.172 1.00 98.31 93 SER A O 1
ATOM 700 N N . ASP A 1 94 ? -4.841 -2.633 -5.194 1.00 98.31 94 ASP A N 1
ATOM 701 C CA . ASP A 1 94 ? -5.548 -3.831 -4.746 1.00 98.31 94 ASP A CA 1
ATOM 702 C C . ASP A 1 94 ? -6.722 -3.443 -3.839 1.00 98.31 94 ASP A C 1
ATOM 704 O O . ASP A 1 94 ? -6.767 -2.337 -3.287 1.00 98.31 94 ASP A O 1
ATOM 708 N N . SER A 1 95 ? -7.723 -4.312 -3.720 1.00 97.44 95 SER A N 1
ATOM 709 C CA . SER A 1 95 ? -8.930 -4.043 -2.937 1.00 97.44 95 SER A CA 1
ATOM 710 C C . SER A 1 95 ? -9.397 -5.248 -2.143 1.00 97.44 95 SER A C 1
ATOM 712 O O . SER A 1 95 ? -9.496 -6.359 -2.655 1.00 97.44 95 SER A O 1
ATOM 714 N N . PHE A 1 96 ? -9.773 -5.000 -0.895 1.00 96.00 96 PHE A N 1
ATOM 715 C CA . PHE A 1 96 ? -10.292 -6.017 0.010 1.00 96.00 96 PHE A CA 1
ATOM 716 C C . PHE A 1 96 ? -11.340 -5.420 0.949 1.00 96.00 96 PHE A C 1
ATOM 718 O O . PHE A 1 96 ? -11.457 -4.205 1.116 1.00 96.00 96 PHE A O 1
ATOM 725 N N . THR A 1 97 ? -12.145 -6.285 1.553 1.00 95.81 97 THR A N 1
ATOM 726 C CA . THR A 1 97 ? -13.201 -5.873 2.478 1.00 95.81 97 THR A CA 1
ATOM 727 C C . THR A 1 97 ? -12.654 -5.750 3.898 1.00 95.81 97 THR A C 1
ATOM 729 O O . THR A 1 97 ? -11.944 -6.634 4.376 1.00 95.81 97 THR A O 1
ATOM 732 N N . ALA A 1 98 ? -13.013 -4.670 4.589 1.00 95.06 98 ALA A N 1
ATOM 733 C CA . ALA A 1 98 ? -12.753 -4.482 6.008 1.00 95.06 98 ALA A CA 1
ATOM 734 C C . ALA A 1 98 ? -13.520 -5.533 6.826 1.00 95.06 98 ALA A C 1
ATOM 736 O O . ALA A 1 98 ? -14.751 -5.542 6.849 1.00 95.06 98 ALA A O 1
ATOM 737 N N . GLY A 1 99 ? -12.785 -6.424 7.483 1.00 92.38 99 GLY A N 1
ATOM 738 C CA . GLY A 1 99 ? -13.317 -7.471 8.348 1.00 92.38 99 GLY A CA 1
ATOM 739 C C . GLY A 1 99 ? -12.233 -8.472 8.753 1.00 92.38 99 GLY A C 1
ATOM 740 O O . GLY A 1 99 ? -11.065 -8.340 8.375 1.00 92.38 99 GLY A O 1
ATOM 741 N N . GLY A 1 100 ? -12.608 -9.486 9.534 1.00 92.25 100 GLY A N 1
ATOM 742 C CA . GLY A 1 100 ? -11.684 -10.530 9.988 1.00 92.25 100 GLY A CA 1
ATOM 743 C C . GLY A 1 100 ? -10.563 -9.977 10.876 1.00 92.25 100 GLY A C 1
ATOM 744 O O . GLY A 1 100 ? -10.804 -9.568 12.009 1.00 92.25 100 GLY A O 1
ATOM 745 N N . MET A 1 101 ? -9.327 -9.958 10.362 1.00 91.81 101 MET A N 1
ATOM 746 C CA . MET A 1 101 ? -8.168 -9.398 11.080 1.00 91.81 101 MET A CA 1
ATOM 747 C C . MET A 1 101 ? -8.250 -7.871 11.257 1.00 91.81 101 MET A C 1
ATOM 749 O O . MET A 1 101 ? -7.556 -7.317 12.107 1.00 91.81 101 MET A O 1
ATOM 753 N N . ILE A 1 102 ? -9.120 -7.191 10.502 1.00 94.44 102 ILE A N 1
ATOM 754 C CA . ILE A 1 102 ? -9.501 -5.790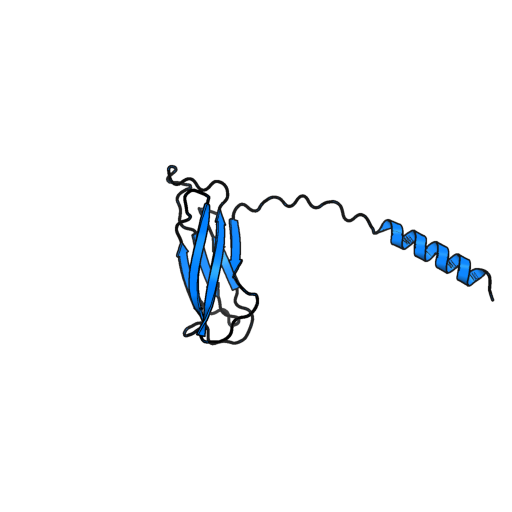 10.727 1.00 94.44 102 ILE A CA 1
ATOM 755 C C . ILE A 1 102 ? -10.716 -5.782 11.654 1.00 94.44 102 ILE A C 1
ATOM 757 O O . ILE A 1 102 ? -11.856 -5.711 11.205 1.00 94.44 102 ILE A O 1
ATOM 761 N N . SER A 1 103 ? -10.458 -5.941 12.949 1.00 91.75 103 SER A N 1
ATOM 762 C CA . SER A 1 103 ? -11.494 -6.039 13.990 1.00 91.75 103 SER A CA 1
ATOM 763 C C . SER A 1 103 ? -11.282 -5.087 15.165 1.00 91.75 103 SER A C 1
ATOM 765 O O . SER A 1 103 ? -12.184 -4.911 15.978 1.00 91.75 103 SER A O 1
ATOM 767 N N . ALA A 1 104 ? -10.108 -4.462 15.265 1.00 93.56 104 ALA A N 1
ATOM 768 C CA . ALA A 1 104 ? -9.842 -3.442 16.270 1.00 93.56 104 ALA A CA 1
ATOM 769 C C . ALA A 1 104 ? -10.280 -2.059 15.770 1.00 93.56 104 ALA A C 1
ATOM 771 O O . ALA A 1 104 ? -10.108 -1.737 14.594 1.00 93.56 104 ALA A O 1
ATOM 772 N N . GLU A 1 105 ? -10.784 -1.228 16.675 1.00 94.06 105 GLU A N 1
ATOM 773 C CA . GLU A 1 105 ? -10.989 0.196 16.415 1.00 94.06 105 GLU A CA 1
ATOM 774 C C . GLU A 1 105 ? -9.661 0.961 16.529 1.00 94.06 105 GLU A C 1
ATOM 776 O O . GLU A 1 105 ? -8.815 0.633 17.366 1.00 94.06 105 GLU A O 1
ATOM 781 N N . GLY A 1 106 ? -9.489 1.993 15.700 1.00 96.25 106 GLY A N 1
ATOM 782 C CA . GLY A 1 106 ? -8.340 2.900 15.730 1.00 96.25 106 GLY A CA 1
ATOM 783 C C . GLY A 1 106 ? -7.579 2.982 14.408 1.00 96.25 106 GLY A C 1
ATOM 784 O O . GLY A 1 106 ? -8.029 2.483 13.376 1.00 96.25 106 GLY A O 1
ATOM 785 N N . ASP A 1 107 ? -6.405 3.610 14.459 1.00 97.44 107 ASP A N 1
ATOM 786 C CA . ASP A 1 107 ? -5.596 3.902 13.277 1.00 97.44 107 ASP A CA 1
ATOM 787 C C . ASP A 1 107 ? -4.763 2.697 12.825 1.00 97.44 107 ASP A C 1
ATOM 789 O O . ASP A 1 107 ? -3.836 2.242 13.502 1.00 97.44 107 ASP A O 1
ATOM 793 N N . TYR A 1 108 ? -5.074 2.196 11.634 1.00 97.62 108 TYR A N 1
ATOM 794 C CA . TYR A 1 108 ? -4.279 1.169 10.971 1.00 97.62 108 TYR A CA 1
ATOM 795 C C . TYR A 1 108 ? -3.117 1.814 10.220 1.00 97.62 108 TYR A C 1
ATOM 797 O O . TYR A 1 108 ? -3.253 2.861 9.591 1.00 97.62 108 TYR A O 1
ATOM 805 N N . THR A 1 109 ? -1.961 1.158 10.243 1.00 97.94 109 THR A N 1
ATOM 806 C CA . THR A 1 109 ? -0.774 1.618 9.519 1.00 97.94 109 THR A CA 1
ATOM 807 C C . THR A 1 109 ? -0.612 0.836 8.224 1.00 97.94 109 THR A C 1
ATOM 809 O O . THR A 1 109 ? -0.504 -0.388 8.258 1.00 97.94 109 THR A O 1
ATOM 812 N N . VAL A 1 110 ? -0.520 1.544 7.098 1.00 97.81 110 VAL A N 1
ATOM 813 C CA . VAL A 1 110 ? -0.195 0.977 5.782 1.00 97.81 110 VAL A CA 1
ATOM 814 C C . VAL A 1 110 ? 1.237 1.365 5.423 1.00 97.81 110 VAL A C 1
ATOM 816 O O . VAL A 1 110 ? 1.565 2.547 5.351 1.00 97.81 110 VAL A O 1
ATOM 819 N N . LYS A 1 111 ? 2.107 0.377 5.202 1.00 97.31 111 LYS A N 1
ATOM 820 C CA . LYS A 1 111 ? 3.492 0.589 4.753 1.00 97.31 111 LYS A CA 1
ATOM 821 C C . LYS A 1 111 ? 3.703 -0.059 3.401 1.00 97.31 111 LYS A C 1
ATOM 823 O O . LYS A 1 111 ? 3.457 -1.252 3.265 1.00 97.31 111 LYS A O 1
ATOM 828 N N . ALA A 1 112 ? 4.216 0.708 2.448 1.00 97.06 112 ALA A N 1
ATOM 829 C CA . ALA A 1 112 ? 4.621 0.204 1.145 1.00 97.06 112 ALA A CA 1
ATOM 830 C C . ALA A 1 112 ? 6.144 0.067 1.067 1.00 97.06 112 ALA A C 1
ATOM 832 O O . ALA A 1 112 ? 6.878 0.892 1.613 1.00 97.06 112 ALA A O 1
ATOM 833 N N . LYS A 1 113 ? 6.610 -0.979 0.388 1.00 95.88 113 LYS A N 1
ATOM 834 C CA . LYS A 1 113 ? 8.018 -1.207 0.051 1.00 95.88 113 LYS A CA 1
ATOM 835 C C . LYS A 1 113 ? 8.140 -1.666 -1.391 1.00 95.88 113 LYS A C 1
ATOM 837 O O . LYS A 1 113 ? 7.315 -2.450 -1.856 1.00 95.88 113 LYS A O 1
ATOM 842 N N . TRP A 1 114 ? 9.188 -1.222 -2.069 1.00 94.75 114 TRP A N 1
ATOM 843 C CA . TRP A 1 114 ? 9.486 -1.613 -3.440 1.00 94.75 114 TRP A CA 1
ATOM 844 C C . TRP A 1 114 ? 10.998 -1.699 -3.648 1.00 94.75 114 TRP A C 1
ATOM 846 O O . TRP A 1 114 ? 11.740 -0.807 -3.238 1.00 94.75 114 TRP A O 1
ATOM 856 N N . GLY A 1 115 ? 11.457 -2.776 -4.284 1.00 86.44 115 GLY A N 1
ATOM 857 C CA . GLY A 1 115 ? 12.884 -3.016 -4.477 1.00 86.44 115 GLY A CA 1
ATOM 858 C C . GLY A 1 115 ? 13.652 -3.218 -3.165 1.00 86.44 115 GLY A C 1
ATOM 859 O O . GLY A 1 115 ? 13.083 -3.542 -2.125 1.00 86.44 115 GLY A O 1
ATOM 860 N N . ALA A 1 116 ? 14.972 -3.034 -3.221 1.00 74.31 116 ALA A N 1
ATOM 861 C CA . ALA A 1 116 ? 15.872 -3.174 -2.071 1.00 74.31 116 ALA A CA 1
ATOM 862 C C . ALA A 1 116 ? 15.916 -1.930 -1.151 1.00 74.31 116 ALA A C 1
ATOM 864 O O . ALA A 1 116 ? 16.928 -1.713 -0.484 1.00 74.31 116 ALA A O 1
ATOM 865 N N . GLN A 1 117 ? 14.870 -1.095 -1.165 1.00 58.62 117 GLN A N 1
ATOM 866 C CA . GLN A 1 117 ? 14.788 0.131 -0.362 1.00 58.62 117 GLN A CA 1
ATOM 867 C C . GLN A 1 117 ? 14.371 -0.126 1.091 1.00 58.62 117 GLN A C 1
ATOM 869 O O . GLN A 1 117 ? 13.546 -1.036 1.349 1.00 58.62 117 GLN A O 1
#

Nearest PDB structures (foldseek):
  2pn5-assembly1_A  TM=7.236E-01  e=1.516E-01  Anopheles gambiae
  4d94-assembly1_A  TM=7.221E-01  e=1.516E-01  Anopheles gambiae
  3osv-assembly3_D-3  TM=5.979E-01  e=1.890E-01  Pseudomonas aeruginosa
  7bhq-assembly1_A  TM=3.610E-01  e=1.216E-01  Salmonella enterica subsp. enterica serovar Typhi
  3km9-assembly2_B  TM=6.372E-01  e=9.860E-01  Homo sapiens

Secondary structure (DSSP, 8-state):
--SHHHHHHHHHHHHHHTT-----------SB--EES-S---TTPEEEEEEEBTT--TTSTTTSPPEEEEEE-TTS-EEEEEEEPPPTTSEEEEEEES-TT--S-S--EEEEEETT-